Protein AF-A0A2V1NWM1-F1 (afdb_monomer_lite)

Structure (mmCIF, N/CA/C/O backbone):
data_AF-A0A2V1NWM1-F1
#
_entry.id   AF-A0A2V1NWM1-F1
#
loop_
_atom_site.group_PDB
_atom_site.id
_atom_site.type_symbol
_atom_site.label_atom_id
_atom_site.label_alt_id
_atom_site.label_comp_id
_atom_site.label_asym_id
_atom_site.label_entity_id
_atom_site.label_seq_id
_atom_site.pdbx_PDB_ins_code
_atom_site.Cartn_x
_atom_site.Cartn_y
_atom_site.Cartn_z
_atom_site.occupancy
_atom_site.B_iso_or_equiv
_atom_site.auth_seq_id
_atom_site.auth_comp_id
_atom_site.auth_asym_id
_atom_site.auth_atom_id
_atom_site.pdbx_PDB_model_num
ATOM 1 N N . MET A 1 1 ? -13.156 8.797 10.435 1.00 53.62 1 MET A N 1
ATOM 2 C CA . MET A 1 1 ? -11.889 9.312 11.018 1.00 53.62 1 MET A CA 1
ATOM 3 C C . MET A 1 1 ? -10.755 8.776 10.158 1.00 53.62 1 MET A C 1
ATOM 5 O O . MET A 1 1 ? -10.745 7.574 9.951 1.00 53.62 1 MET A O 1
ATOM 9 N N . HIS A 1 2 ? -9.862 9.617 9.622 1.00 74.44 2 HIS A N 1
ATOM 10 C CA . HIS A 1 2 ? -8.706 9.129 8.853 1.00 74.44 2 HIS A CA 1
ATOM 11 C C . HIS A 1 2 ? -7.560 8.819 9.813 1.00 74.44 2 HIS A C 1
ATOM 13 O O . HIS A 1 2 ? -6.984 9.727 10.407 1.00 74.44 2 HIS A O 1
ATOM 19 N N . LEU A 1 3 ? -7.308 7.530 10.018 1.00 88.00 3 LEU A N 1
ATOM 20 C CA . LEU A 1 3 ? -6.250 7.010 10.882 1.00 88.00 3 LEU A CA 1
ATOM 21 C C . LEU A 1 3 ? -4.930 6.867 10.124 1.00 88.00 3 LEU A C 1
ATOM 23 O O . LEU A 1 3 ? -3.872 7.047 10.716 1.00 88.00 3 LEU A O 1
ATOM 27 N N . PHE A 1 4 ? -5.010 6.580 8.827 1.00 96.44 4 PHE A N 1
ATOM 28 C CA . PHE A 1 4 ? -3.870 6.467 7.930 1.00 96.44 4 PHE A CA 1
ATOM 29 C C . PHE A 1 4 ? -3.817 7.676 7.002 1.00 96.44 4 PHE A C 1
ATOM 31 O O . PHE A 1 4 ? -4.855 8.105 6.484 1.00 96.44 4 PHE A O 1
ATOM 38 N N . THR A 1 5 ? -2.619 8.205 6.766 1.00 97.56 5 THR A N 1
ATOM 39 C CA . THR A 1 5 ? -2.387 9.295 5.812 1.00 97.56 5 THR A CA 1
ATOM 40 C C . THR A 1 5 ? -1.169 9.012 4.943 1.00 97.56 5 THR A C 1
ATOM 42 O O . THR A 1 5 ? -0.155 8.513 5.426 1.00 97.56 5 THR A O 1
ATOM 45 N N . LEU A 1 6 ? -1.268 9.355 3.658 1.00 98.19 6 LEU A N 1
ATOM 46 C CA . LEU A 1 6 ? -0.158 9.317 2.709 1.00 98.19 6 LEU A CA 1
ATOM 47 C C . LEU A 1 6 ? 0.432 10.722 2.571 1.00 98.19 6 LEU A C 1
ATOM 49 O O . LEU A 1 6 ? -0.292 11.676 2.284 1.00 98.19 6 LEU A O 1
ATOM 53 N N . ASN A 1 7 ? 1.742 10.866 2.765 1.00 97.88 7 ASN A N 1
ATOM 54 C CA . ASN A 1 7 ? 2.451 12.085 2.392 1.00 97.88 7 ASN A CA 1
ATOM 55 C C . ASN A 1 7 ? 2.856 11.989 0.917 1.00 97.88 7 ASN A C 1
ATOM 57 O O . ASN A 1 7 ? 3.947 11.518 0.616 1.00 97.88 7 ASN A O 1
ATOM 61 N N . GLU A 1 8 ? 1.967 12.400 0.010 1.00 97.69 8 GLU A N 1
ATOM 62 C CA . GLU A 1 8 ? 2.165 12.206 -1.435 1.00 97.69 8 GLU A CA 1
ATOM 63 C C . GLU A 1 8 ? 3.417 12.899 -1.984 1.00 97.69 8 GLU A C 1
ATOM 65 O O . GLU A 1 8 ? 4.103 12.323 -2.819 1.00 97.69 8 GLU A O 1
ATOM 70 N N . GLU A 1 9 ? 3.754 14.096 -1.495 1.00 97.00 9 GLU A N 1
ATOM 71 C CA . GLU A 1 9 ? 4.957 14.822 -1.927 1.00 97.00 9 GLU A CA 1
ATOM 72 C C . GLU A 1 9 ? 6.220 14.028 -1.579 1.00 97.00 9 GLU A C 1
ATOM 74 O O . GLU A 1 9 ? 7.002 13.677 -2.459 1.00 97.00 9 GLU A O 1
ATOM 79 N N . LYS A 1 10 ? 6.372 13.641 -0.305 1.00 97.69 10 LYS A N 1
ATOM 80 C CA . LYS A 1 10 ? 7.524 12.835 0.120 1.00 97.69 10 LYS A CA 1
ATOM 81 C C . LYS A 1 10 ? 7.536 11.455 -0.523 1.00 97.69 10 LYS A C 1
ATOM 83 O O . LYS A 1 10 ? 8.608 10.948 -0.828 1.00 97.69 10 LYS A O 1
ATOM 88 N N . ALA A 1 11 ? 6.364 10.846 -0.699 1.00 98.00 11 ALA A N 1
ATOM 89 C CA . ALA A 1 11 ? 6.243 9.543 -1.333 1.00 98.00 11 ALA A CA 1
ATOM 90 C C . ALA A 1 11 ? 6.667 9.608 -2.803 1.00 98.00 11 ALA A C 1
ATOM 92 O O . ALA A 1 11 ? 7.321 8.685 -3.267 1.00 98.00 11 ALA A O 1
ATOM 93 N N . SER A 1 12 ? 6.358 10.694 -3.515 1.00 97.62 12 SER A N 1
ATOM 94 C CA . SER A 1 12 ? 6.769 10.887 -4.908 1.00 97.62 12 SER A CA 1
ATOM 95 C C . SER A 1 12 ? 8.288 10.990 -5.038 1.00 97.62 12 SER A C 1
ATOM 97 O O . SER A 1 12 ? 8.877 10.313 -5.882 1.00 97.62 12 SER A O 1
ATOM 99 N N . ASP A 1 13 ? 8.924 11.800 -4.188 1.00 97.69 13 ASP A N 1
ATOM 100 C CA . ASP A 1 13 ? 10.386 11.926 -4.161 1.00 97.69 13 ASP A CA 1
ATOM 101 C C . ASP A 1 13 ? 11.036 10.579 -3.808 1.00 97.69 13 ASP A C 1
ATOM 103 O O . ASP A 1 13 ? 11.920 10.100 -4.514 1.00 97.69 13 ASP A O 1
ATOM 107 N N . TRP A 1 14 ?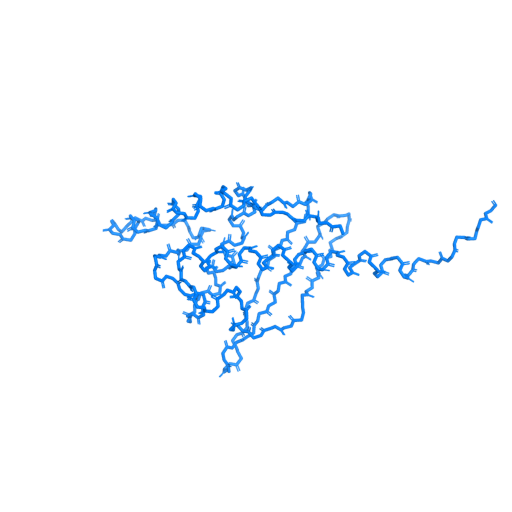 10.523 9.913 -2.769 1.00 98.00 14 TRP A N 1
ATOM 108 C CA . TRP A 1 14 ? 11.004 8.605 -2.325 1.00 98.00 14 TRP A CA 1
ATOM 109 C C . TRP A 1 14 ? 10.866 7.516 -3.399 1.00 98.00 14 TRP A C 1
ATOM 111 O O . TRP A 1 14 ? 11.794 6.735 -3.592 1.00 98.00 14 TRP A O 1
ATOM 121 N N . LEU A 1 15 ? 9.739 7.465 -4.114 1.00 98.12 15 LEU A N 1
ATOM 122 C CA . LEU A 1 15 ? 9.523 6.514 -5.207 1.00 98.12 15 LEU A CA 1
ATOM 123 C C . LEU A 1 15 ? 10.470 6.777 -6.378 1.00 98.12 15 LEU A C 1
ATOM 125 O O . LEU A 1 15 ? 10.990 5.831 -6.959 1.00 98.12 15 LEU A O 1
ATOM 129 N N . THR A 1 16 ? 10.722 8.046 -6.701 1.00 97.19 16 THR A N 1
ATOM 130 C CA . THR A 1 16 ? 11.673 8.415 -7.757 1.00 97.19 16 THR A CA 1
ATOM 131 C C . THR A 1 16 ? 13.084 7.952 -7.402 1.00 97.19 16 THR A C 1
ATOM 133 O O . THR A 1 16 ? 13.744 7.311 -8.218 1.00 97.19 16 THR A O 1
ATOM 136 N N . ASP A 1 17 ? 13.528 8.208 -6.169 1.00 96.44 17 ASP A N 1
ATOM 137 C CA . ASP A 1 17 ? 14.832 7.751 -5.679 1.00 96.44 17 ASP A CA 1
ATOM 138 C C . ASP A 1 17 ? 14.937 6.219 -5.675 1.00 96.44 17 ASP A C 1
ATOM 140 O O . ASP A 1 17 ? 15.991 5.659 -5.990 1.00 96.44 17 ASP A O 1
ATOM 144 N N . LEU A 1 18 ? 13.843 5.530 -5.342 1.00 96.00 18 LEU A N 1
ATOM 145 C CA . LEU A 1 18 ? 13.776 4.075 -5.325 1.00 96.00 18 LEU A CA 1
ATOM 146 C C . LEU A 1 18 ? 13.907 3.481 -6.732 1.00 96.00 18 LEU A C 1
ATOM 148 O O . LEU A 1 18 ? 14.702 2.562 -6.914 1.00 96.00 18 LEU A O 1
ATOM 152 N N . VAL A 1 19 ? 13.201 4.041 -7.720 1.00 96.06 19 VAL A N 1
ATOM 153 C CA . VAL A 1 19 ? 13.315 3.627 -9.129 1.00 96.06 19 VAL A CA 1
ATOM 154 C C . VAL A 1 19 ? 14.744 3.815 -9.632 1.00 96.06 19 VAL A C 1
ATOM 156 O O . VAL A 1 19 ? 15.337 2.883 -10.168 1.00 96.06 19 VAL A O 1
ATOM 159 N N . VAL A 1 20 ? 15.345 4.983 -9.381 1.00 95.50 20 VAL A N 1
ATOM 160 C CA . VAL A 1 20 ? 16.739 5.252 -9.771 1.00 95.50 20 VAL A CA 1
ATOM 161 C C . VAL A 1 20 ? 17.704 4.268 -9.103 1.00 95.50 20 VAL A C 1
ATOM 163 O O . VAL A 1 20 ? 18.632 3.774 -9.743 1.00 95.50 20 VAL A O 1
ATOM 166 N N . SER A 1 21 ? 17.499 3.964 -7.821 1.00 94.19 21 SER A N 1
ATOM 167 C CA . SER A 1 21 ? 18.351 3.025 -7.082 1.00 94.19 21 SER A CA 1
ATOM 168 C C . SER A 1 21 ? 18.241 1.601 -7.628 1.00 94.19 21 SER A C 1
ATOM 170 O O . SER A 1 21 ? 19.256 0.919 -7.759 1.00 94.19 21 SER A O 1
ATOM 172 N N . TRP A 1 22 ? 17.032 1.167 -7.988 1.00 94.25 22 TRP A N 1
ATOM 173 C CA . TRP A 1 22 ? 16.795 -0.134 -8.607 1.00 94.25 22 TRP A CA 1
ATOM 174 C C . TRP A 1 22 ? 17.446 -0.242 -9.991 1.00 94.25 22 TRP A C 1
ATOM 176 O O . TRP A 1 22 ? 18.141 -1.219 -10.269 1.00 94.25 22 TRP A O 1
ATOM 186 N N . GLU A 1 23 ? 17.308 0.781 -10.839 1.00 94.12 23 GLU A N 1
ATOM 187 C CA . GLU A 1 23 ? 17.953 0.808 -12.158 1.00 94.12 23 GLU A CA 1
ATOM 188 C C . GLU A 1 23 ? 19.483 0.731 -12.056 1.00 94.12 23 GLU A C 1
ATOM 190 O O . GLU A 1 23 ? 20.126 0.034 -12.845 1.00 94.12 23 GLU A O 1
ATOM 195 N N . ILE A 1 24 ? 20.077 1.417 -11.073 1.00 92.69 24 ILE A N 1
ATOM 196 C CA . ILE A 1 24 ? 21.516 1.334 -10.796 1.00 92.69 24 ILE A CA 1
ATOM 197 C C . ILE A 1 24 ? 21.887 -0.087 -10.365 1.00 92.69 24 ILE A C 1
ATOM 199 O O . ILE A 1 24 ? 22.816 -0.659 -10.937 1.00 92.69 24 ILE A O 1
ATOM 203 N N . ALA A 1 25 ? 21.154 -0.674 -9.417 1.00 92.94 25 ALA A N 1
ATOM 204 C CA . ALA A 1 25 ? 21.436 -2.026 -8.943 1.00 92.94 25 ALA A CA 1
ATOM 205 C C . ALA A 1 25 ? 21.389 -3.049 -10.090 1.00 92.94 25 ALA A C 1
ATOM 207 O O . ALA A 1 25 ? 22.319 -3.837 -10.255 1.00 92.94 25 ALA A O 1
ATOM 208 N N . LEU A 1 26 ? 20.376 -2.961 -10.957 1.00 91.50 26 LEU A N 1
ATOM 209 C CA . LEU A 1 26 ? 20.267 -3.793 -12.157 1.00 91.50 26 LEU A CA 1
ATOM 210 C C . LEU A 1 26 ? 21.413 -3.570 -13.151 1.00 91.50 26 LEU A C 1
ATOM 212 O O . LEU A 1 26 ? 21.955 -4.531 -13.697 1.00 91.50 26 LEU A O 1
ATOM 216 N N . ALA A 1 27 ? 21.783 -2.316 -13.420 1.00 93.12 27 ALA A N 1
ATOM 217 C CA . ALA A 1 27 ? 22.814 -1.989 -14.404 1.00 93.12 27 ALA A CA 1
ATOM 218 C C . ALA A 1 27 ? 24.214 -2.466 -13.986 1.00 93.12 27 ALA A C 1
ATOM 220 O O . ALA A 1 27 ? 25.055 -2.740 -14.850 1.00 93.12 27 ALA A O 1
ATOM 221 N N . PHE A 1 28 ? 24.465 -2.548 -12.679 1.00 94.25 28 PHE A N 1
ATOM 222 C CA . PHE A 1 28 ? 25.764 -2.900 -12.113 1.00 94.25 28 PHE A CA 1
ATOM 223 C C . PHE A 1 28 ? 25.803 -4.274 -11.426 1.00 94.25 28 PHE A C 1
ATOM 225 O O . PHE A 1 28 ? 26.862 -4.628 -10.909 1.00 94.25 28 PHE A O 1
ATOM 232 N N . ASP A 1 29 ? 24.718 -5.059 -11.490 1.00 90.88 29 ASP A N 1
ATOM 233 C CA . ASP A 1 29 ? 24.590 -6.371 -10.826 1.00 90.88 29 ASP A CA 1
ATOM 234 C C . ASP A 1 29 ? 24.890 -6.271 -9.316 1.00 90.88 29 ASP A C 1
ATOM 236 O O . ASP A 1 29 ? 25.628 -7.074 -8.744 1.00 90.88 29 ASP A O 1
ATOM 240 N N . GLU A 1 30 ? 24.385 -5.204 -8.684 1.00 91.06 30 GLU A N 1
ATOM 241 C CA . GLU A 1 30 ? 24.529 -4.982 -7.245 1.00 91.06 30 GLU A CA 1
ATOM 242 C C . GLU A 1 30 ? 23.436 -5.722 -6.466 1.00 91.06 30 GLU A C 1
ATOM 244 O O . GLU A 1 30 ? 22.295 -5.844 -6.916 1.00 91.06 30 GLU A O 1
ATOM 249 N N . ASP A 1 31 ? 23.783 -6.180 -5.260 1.00 91.00 31 ASP A N 1
ATOM 250 C CA . ASP A 1 31 ? 22.834 -6.824 -4.354 1.00 91.00 31 ASP A CA 1
ATOM 251 C C . ASP A 1 31 ? 21.700 -5.849 -3.991 1.00 91.00 31 ASP A C 1
ATOM 253 O O . ASP A 1 31 ? 21.930 -4.801 -3.378 1.00 91.00 31 ASP A O 1
ATOM 257 N N . TRP A 1 32 ? 20.464 -6.213 -4.335 1.00 91.88 32 TRP A N 1
ATOM 258 C CA . TRP A 1 32 ? 19.270 -5.462 -3.954 1.00 91.88 32 TRP A CA 1
ATOM 259 C C . TRP A 1 32 ? 18.738 -5.920 -2.596 1.00 91.88 32 TRP A C 1
ATOM 261 O O . TRP A 1 32 ? 18.704 -7.113 -2.289 1.00 91.88 32 TRP A O 1
ATOM 271 N N . ASP A 1 33 ? 18.284 -4.970 -1.780 1.00 91.25 33 ASP A N 1
ATOM 272 C CA . ASP A 1 33 ? 17.574 -5.291 -0.545 1.00 91.25 33 ASP A CA 1
ATOM 273 C C . ASP A 1 33 ? 16.194 -5.865 -0.892 1.00 91.25 33 ASP A C 1
ATOM 275 O O . ASP A 1 33 ? 15.279 -5.125 -1.246 1.00 91.25 33 ASP A O 1
ATOM 279 N N . GLU A 1 34 ? 16.031 -7.183 -0.747 1.00 87.44 34 GLU A N 1
ATOM 280 C CA . GLU A 1 34 ? 14.773 -7.904 -1.002 1.00 87.44 34 GLU A CA 1
ATOM 281 C C . GLU A 1 34 ? 13.587 -7.390 -0.164 1.00 87.44 34 GLU A C 1
ATOM 283 O O . GLU A 1 34 ? 12.444 -7.764 -0.407 1.00 87.44 34 GLU A O 1
ATOM 288 N N . THR A 1 35 ? 13.817 -6.545 0.848 1.00 89.44 35 THR A N 1
ATOM 289 C CA . THR A 1 35 ? 12.732 -5.906 1.599 1.00 89.44 35 THR A CA 1
ATOM 290 C C . THR A 1 35 ? 12.158 -4.668 0.911 1.00 89.44 35 THR A C 1
ATOM 292 O O . THR A 1 35 ? 11.033 -4.277 1.248 1.00 89.44 35 THR A O 1
ATOM 295 N N . LEU A 1 36 ? 12.882 -4.086 -0.050 1.00 94.12 36 LEU A N 1
ATOM 296 C CA . LEU A 1 36 ? 12.458 -2.954 -0.867 1.00 94.12 36 LEU A CA 1
ATOM 297 C C . LEU A 1 36 ? 11.790 -3.434 -2.164 1.00 94.12 36 LEU A C 1
ATOM 299 O O . LEU A 1 36 ? 12.227 -4.420 -2.758 1.00 94.12 36 LEU A O 1
ATOM 303 N N . PRO A 1 37 ? 10.748 -2.734 -2.641 1.00 95.69 37 PRO A N 1
ATOM 304 C CA . PRO A 1 37 ? 10.102 -3.095 -3.896 1.00 95.69 37 PRO A CA 1
ATOM 305 C C . PRO A 1 37 ? 11.060 -2.903 -5.082 1.00 95.69 37 PRO A C 1
ATOM 307 O O . PRO A 1 37 ? 11.769 -1.906 -5.149 1.00 95.69 37 PRO A O 1
ATOM 310 N N . ALA A 1 38 ? 11.063 -3.838 -6.027 1.00 94.38 38 ALA A N 1
ATOM 311 C CA . ALA A 1 38 ? 11.801 -3.721 -7.282 1.00 94.38 38 ALA A CA 1
ATOM 312 C C . ALA A 1 38 ? 10.921 -3.011 -8.324 1.00 94.38 38 ALA A C 1
ATOM 314 O O . ALA A 1 38 ? 10.141 -3.653 -9.020 1.00 94.38 38 ALA A O 1
ATOM 315 N N . ILE A 1 39 ? 10.984 -1.677 -8.376 1.00 94.56 39 ILE A N 1
ATOM 316 C CA . ILE A 1 39 ? 10.157 -0.855 -9.277 1.00 94.56 39 ILE A CA 1
ATOM 317 C C . ILE A 1 39 ? 11.070 -0.197 -10.303 1.00 94.56 39 ILE A C 1
ATOM 319 O O . ILE A 1 39 ? 11.953 0.576 -9.940 1.00 94.56 39 ILE A O 1
ATOM 323 N N . ASP A 1 40 ? 10.832 -0.470 -11.580 1.00 94.00 40 ASP A N 1
ATOM 324 C CA . ASP A 1 40 ? 11.433 0.238 -12.711 1.00 94.00 40 ASP A CA 1
ATOM 325 C C . ASP A 1 40 ? 10.424 1.226 -13.354 1.00 94.00 40 ASP A C 1
ATOM 327 O O . ASP A 1 40 ? 9.256 1.268 -12.948 1.00 94.00 40 ASP A O 1
ATOM 331 N N . PRO A 1 41 ? 10.836 2.070 -14.322 1.00 93.81 41 PRO A N 1
ATOM 332 C CA . PRO A 1 41 ? 9.938 3.044 -14.950 1.00 93.81 41 PRO A CA 1
ATOM 333 C C . PRO A 1 41 ? 8.736 2.442 -15.693 1.00 93.81 41 PRO A C 1
ATOM 335 O O . PRO A 1 41 ? 7.705 3.108 -15.803 1.00 93.81 41 PRO A O 1
ATOM 338 N N . ASP A 1 42 ? 8.859 1.208 -16.184 1.00 95.12 42 ASP A N 1
ATOM 339 C CA . ASP A 1 42 ? 7.822 0.493 -16.932 1.00 95.12 42 ASP A CA 1
ATOM 340 C C . ASP A 1 42 ? 7.034 -0.479 -16.034 1.00 95.12 42 ASP A C 1
ATOM 342 O O . ASP A 1 42 ? 6.142 -1.184 -16.512 1.00 95.12 42 ASP A O 1
ATOM 346 N N . TRP A 1 43 ? 7.323 -0.495 -14.727 1.00 96.19 43 TRP A N 1
ATOM 347 C CA . TRP A 1 43 ? 6.727 -1.419 -13.774 1.00 96.19 43 TRP A CA 1
ATOM 348 C C . TRP A 1 43 ? 5.201 -1.381 -13.826 1.00 96.19 43 TRP A C 1
ATOM 350 O O . TRP A 1 43 ? 4.570 -0.326 -13.691 1.00 96.19 43 TRP A O 1
ATOM 360 N N . ASN A 1 44 ? 4.603 -2.560 -13.970 1.00 93.62 44 ASN A N 1
ATOM 361 C CA . ASN A 1 44 ? 3.165 -2.742 -14.044 1.00 93.62 44 ASN A CA 1
ATOM 362 C C . ASN A 1 44 ? 2.711 -3.766 -13.004 1.00 93.62 44 ASN A C 1
ATOM 364 O O . ASN A 1 44 ? 2.877 -4.967 -13.190 1.00 93.62 44 ASN A O 1
ATOM 368 N N . ARG A 1 45 ? 2.030 -3.301 -11.951 1.00 92.44 45 ARG A N 1
ATOM 369 C CA . ARG A 1 45 ? 1.547 -4.150 -10.845 1.00 92.44 45 ARG A CA 1
ATOM 370 C C . ARG A 1 45 ? 0.616 -5.311 -11.231 1.00 92.44 45 ARG A C 1
ATOM 372 O O . ARG A 1 45 ? 0.303 -6.140 -10.381 1.00 92.44 45 ARG A O 1
ATOM 379 N N . LEU A 1 46 ? 0.111 -5.340 -12.466 1.00 90.19 46 LEU A N 1
ATOM 380 C CA . LEU A 1 46 ? -0.744 -6.416 -12.977 1.00 90.19 46 LEU A CA 1
ATOM 381 C C . LEU A 1 46 ? 0.052 -7.557 -13.622 1.00 90.19 46 LEU A C 1
ATOM 383 O O . LEU A 1 46 ? -0.541 -8.575 -13.988 1.00 90.19 46 LEU A O 1
ATOM 387 N N . GLU A 1 47 ? 1.364 -7.399 -13.799 1.00 89.00 47 GLU A N 1
ATOM 388 C CA . GLU A 1 47 ? 2.192 -8.443 -14.388 1.00 89.00 47 GLU A CA 1
ATOM 389 C C . GLU A 1 47 ? 2.370 -9.647 -13.448 1.00 89.00 47 GLU A C 1
ATOM 391 O O . GLU A 1 47 ? 2.330 -9.522 -12.217 1.00 89.00 47 GLU A O 1
ATOM 396 N N . PRO A 1 48 ? 2.531 -10.862 -14.006 1.00 84.12 48 PRO A N 1
ATOM 397 C CA . PRO A 1 48 ? 2.747 -12.052 -13.197 1.00 84.12 48 PRO A CA 1
ATOM 398 C C . PRO A 1 48 ? 4.001 -11.923 -12.324 1.00 84.12 48 PRO A C 1
ATOM 400 O O . PRO A 1 48 ? 5.100 -11.778 -12.843 1.00 84.12 48 PRO A O 1
ATOM 403 N N . GLY A 1 49 ? 3.837 -12.073 -11.009 1.00 84.69 49 GLY A N 1
ATOM 404 C CA . GLY A 1 49 ? 4.936 -11.988 -10.038 1.00 84.69 49 GLY A CA 1
ATOM 405 C C . GLY A 1 49 ? 4.972 -10.682 -9.243 1.00 84.69 49 GLY A C 1
ATOM 406 O O . GLY A 1 49 ? 5.594 -10.648 -8.188 1.00 84.69 49 GLY A O 1
ATOM 407 N N . GLU A 1 50 ? 4.214 -9.659 -9.646 1.00 91.94 50 GLU A N 1
ATOM 408 C CA . GLU A 1 50 ? 4.289 -8.328 -9.019 1.00 91.94 50 GLU A CA 1
ATOM 409 C C . GLU A 1 50 ? 3.544 -8.189 -7.687 1.00 91.94 50 GLU A C 1
ATOM 411 O O . GLU A 1 50 ? 3.607 -7.151 -7.027 1.00 91.94 50 GLU A O 1
ATOM 416 N N . ALA A 1 51 ? 2.865 -9.247 -7.238 1.00 91.44 51 ALA A N 1
ATOM 417 C CA . ALA A 1 51 ? 2.204 -9.265 -5.936 1.00 91.44 51 ALA A CA 1
ATOM 418 C C . ALA A 1 51 ? 3.190 -9.037 -4.777 1.00 91.44 51 ALA A C 1
ATOM 420 O O . ALA A 1 51 ? 2.865 -8.323 -3.824 1.00 91.44 51 ALA A O 1
ATOM 421 N N . ASP A 1 52 ? 4.397 -9.601 -4.879 1.00 92.62 52 ASP A N 1
ATOM 422 C CA . ASP A 1 52 ? 5.445 -9.415 -3.877 1.00 92.62 52 ASP A CA 1
ATOM 423 C C . ASP A 1 52 ? 5.965 -7.971 -3.914 1.00 92.62 52 ASP A C 1
ATOM 425 O O . ASP A 1 52 ? 6.080 -7.331 -2.868 1.00 92.62 52 ASP A O 1
ATOM 429 N N . THR A 1 53 ? 6.164 -7.395 -5.104 1.00 95.81 53 THR A N 1
ATOM 430 C CA . THR A 1 53 ? 6.546 -5.983 -5.266 1.00 95.81 53 THR A CA 1
ATOM 431 C C . THR A 1 53 ? 5.524 -5.045 -4.621 1.00 95.81 53 THR A C 1
ATOM 433 O O . THR A 1 53 ? 5.903 -4.134 -3.884 1.00 95.81 53 THR A O 1
ATOM 436 N N . VAL A 1 54 ? 4.222 -5.295 -4.808 1.00 97.12 54 VAL A N 1
ATOM 437 C CA . VAL A 1 54 ? 3.144 -4.529 -4.155 1.00 97.12 54 VAL A CA 1
ATOM 438 C C . VAL A 1 54 ? 3.210 -4.660 -2.631 1.00 97.12 54 VAL A C 1
ATOM 440 O O . VAL A 1 54 ? 3.113 -3.659 -1.912 1.00 97.12 54 VAL A O 1
ATOM 443 N N . TYR A 1 55 ? 3.405 -5.879 -2.120 1.00 96.44 55 TYR A N 1
ATOM 444 C CA . TYR A 1 55 ? 3.569 -6.119 -0.688 1.00 96.44 55 TYR A CA 1
ATOM 445 C C . TYR A 1 55 ? 4.758 -5.329 -0.112 1.00 96.44 55 TYR A C 1
ATOM 447 O O . TYR A 1 55 ? 4.615 -4.632 0.902 1.00 96.44 55 TYR A O 1
ATOM 455 N N . HIS A 1 56 ? 5.916 -5.397 -0.772 1.00 97.50 56 HIS A N 1
ATOM 456 C CA . HIS A 1 56 ? 7.131 -4.697 -0.363 1.00 97.50 56 HIS A CA 1
ATOM 457 C C . HIS A 1 56 ? 6.984 -3.180 -0.452 1.00 97.50 56 HIS A C 1
ATOM 459 O O . HIS A 1 56 ? 7.402 -2.478 0.468 1.00 97.50 56 HIS A O 1
ATOM 465 N N . LEU A 1 57 ? 6.307 -2.668 -1.480 1.00 98.19 57 LEU A N 1
ATOM 466 C CA . LEU A 1 57 ? 6.032 -1.245 -1.657 1.00 98.19 57 LEU A CA 1
ATOM 467 C C . LEU A 1 57 ? 5.268 -0.670 -0.465 1.00 98.19 57 LEU A C 1
ATOM 469 O O . LEU A 1 57 ? 5.704 0.301 0.157 1.00 98.19 57 LEU A O 1
ATOM 473 N N . VAL A 1 58 ? 4.155 -1.298 -0.098 1.00 98.06 58 VAL A N 1
ATOM 474 C CA . VAL A 1 58 ? 3.295 -0.821 0.994 1.00 98.06 58 VAL A CA 1
ATOM 475 C C . VAL A 1 58 ? 3.998 -0.952 2.347 1.00 98.06 58 VAL A C 1
ATOM 477 O O . VAL A 1 58 ? 3.854 -0.095 3.227 1.00 98.06 58 VAL A O 1
ATOM 480 N N . ARG A 1 59 ? 4.800 -2.004 2.531 1.00 96.62 59 ARG A N 1
ATOM 481 C CA . ARG A 1 59 ? 5.594 -2.202 3.747 1.00 96.62 59 ARG A CA 1
ATOM 482 C C . ARG A 1 59 ? 6.711 -1.166 3.879 1.00 96.62 59 ARG A C 1
ATOM 484 O O . ARG A 1 59 ? 6.825 -0.539 4.935 1.00 96.62 59 ARG A O 1
ATOM 491 N N . ALA A 1 60 ? 7.492 -0.956 2.823 1.00 97.25 60 ALA A N 1
ATOM 492 C CA . ALA A 1 60 ? 8.581 0.012 2.795 1.00 97.25 60 ALA A CA 1
ATOM 493 C C . ALA A 1 60 ? 8.056 1.447 2.961 1.00 97.25 60 ALA A C 1
ATOM 495 O O . ALA A 1 60 ? 8.633 2.227 3.716 1.00 97.25 60 ALA A O 1
ATOM 496 N N . ALA A 1 61 ? 6.908 1.783 2.362 1.00 98.00 61 ALA A N 1
ATOM 497 C CA . ALA A 1 61 ? 6.274 3.091 2.526 1.00 98.00 61 ALA A CA 1
ATOM 498 C C . ALA A 1 61 ? 5.877 3.381 3.987 1.00 98.00 61 ALA A C 1
ATOM 500 O O . ALA A 1 61 ? 6.063 4.501 4.467 1.00 98.00 61 ALA A O 1
ATOM 501 N N . GLN A 1 62 ? 5.373 2.386 4.725 1.00 97.06 62 GLN A N 1
ATOM 502 C CA . GLN A 1 62 ? 5.083 2.532 6.159 1.00 97.06 62 GLN A CA 1
ATOM 503 C C . GLN A 1 62 ? 6.365 2.687 6.989 1.00 97.06 62 GLN A C 1
ATOM 505 O O . GLN A 1 62 ? 6.438 3.549 7.862 1.00 97.06 62 GLN A O 1
ATOM 510 N N . GLN A 1 63 ? 7.398 1.886 6.706 1.00 95.44 63 GLN A N 1
ATOM 511 C CA . GLN A 1 63 ? 8.674 1.932 7.433 1.00 95.44 63 GLN A CA 1
ATOM 512 C C . GLN A 1 63 ? 9.437 3.243 7.209 1.00 95.44 63 GLN A C 1
ATOM 514 O O . GLN A 1 63 ? 10.039 3.774 8.141 1.00 95.44 63 GLN A O 1
ATOM 519 N N . SER A 1 64 ? 9.364 3.784 5.995 1.00 95.75 64 SER A N 1
ATOM 520 C CA . SER A 1 64 ? 9.975 5.058 5.610 1.00 95.75 64 SER A CA 1
ATOM 521 C C . SER A 1 64 ? 9.164 6.278 6.067 1.00 95.75 64 SER A C 1
ATOM 523 O O . SER A 1 64 ? 9.613 7.411 5.907 1.00 95.75 64 SER A O 1
ATOM 525 N N . GLY A 1 65 ? 7.970 6.077 6.639 1.00 96.06 65 GLY A N 1
ATOM 526 C CA . GLY A 1 65 ? 7.090 7.156 7.101 1.00 96.06 65 GLY A CA 1
ATOM 527 C C . GLY A 1 65 ? 6.363 7.905 5.980 1.00 96.06 65 GLY A C 1
ATOM 528 O O . GLY A 1 65 ? 5.874 9.013 6.206 1.00 96.06 65 GLY A O 1
ATOM 529 N N . MET A 1 66 ? 6.283 7.318 4.782 1.00 98.00 66 MET A N 1
ATOM 530 C CA . MET A 1 66 ? 5.469 7.833 3.674 1.00 98.00 66 MET A CA 1
ATOM 531 C C . MET A 1 66 ? 3.984 7.642 3.969 1.00 98.00 66 MET A C 1
ATOM 533 O O . MET A 1 66 ? 3.181 8.549 3.750 1.00 98.00 66 MET A O 1
ATOM 537 N N . ILE A 1 67 ? 3.639 6.488 4.542 1.00 98.00 67 ILE A N 1
ATOM 538 C CA . ILE A 1 67 ? 2.338 6.243 5.157 1.00 98.00 67 ILE A CA 1
ATOM 539 C C . ILE A 1 67 ? 2.487 6.444 6.663 1.00 98.00 67 ILE A C 1
ATOM 541 O O . ILE A 1 67 ? 3.230 5.725 7.328 1.00 98.00 67 ILE A O 1
ATOM 545 N N . THR A 1 68 ? 1.763 7.416 7.209 1.00 96.38 68 THR A N 1
ATOM 546 C CA . THR A 1 68 ? 1.605 7.560 8.658 1.00 96.38 68 THR A CA 1
ATOM 547 C C . THR A 1 68 ? 0.432 6.699 9.107 1.00 96.38 68 THR A C 1
ATOM 549 O O . THR A 1 68 ? -0.651 6.782 8.527 1.00 96.38 68 THR A O 1
ATOM 552 N N . SER A 1 69 ? 0.636 5.898 10.148 1.00 93.81 69 SER A N 1
ATOM 553 C CA . SER A 1 69 ? -0.383 5.039 10.750 1.00 93.81 69 SER A CA 1
ATOM 554 C C . SER A 1 69 ? -0.435 5.223 12.271 1.00 93.81 69 SER A C 1
ATOM 556 O O . SER A 1 69 ? 0.508 5.752 12.872 1.00 93.81 69 SER A O 1
ATOM 558 N N . PRO A 1 70 ? -1.529 4.801 12.931 1.00 90.94 70 PRO A N 1
ATOM 559 C CA . PRO A 1 70 ? -1.554 4.683 14.380 1.00 90.94 70 PRO A CA 1
ATOM 560 C C . PRO A 1 70 ? -0.476 3.712 14.862 1.00 90.94 70 PRO A C 1
ATOM 562 O O . PRO A 1 70 ? -0.123 2.754 14.171 1.00 90.94 70 PRO A O 1
ATOM 565 N N . GLN A 1 71 ? 0.001 3.933 16.087 1.00 85.31 71 GLN A N 1
ATOM 566 C CA . GLN A 1 71 ? 0.906 2.993 16.734 1.00 85.31 71 GLN A CA 1
ATOM 567 C C . GLN A 1 71 ? 0.269 1.592 16.751 1.00 85.31 71 GLN A C 1
ATOM 569 O O . GLN A 1 71 ? -0.920 1.458 17.038 1.00 85.31 71 GLN A O 1
ATOM 574 N N . ASP A 1 72 ? 1.060 0.573 16.411 1.00 89.56 72 ASP A N 1
ATOM 575 C CA . ASP A 1 72 ? 0.655 -0.839 16.386 1.00 89.56 72 ASP A CA 1
ATOM 576 C C . ASP A 1 72 ? -0.386 -1.225 15.317 1.00 89.56 72 ASP A C 1
ATOM 578 O O . ASP A 1 72 ? -0.924 -2.334 15.360 1.00 89.56 72 ASP A O 1
ATOM 582 N N . ALA A 1 73 ? -0.619 -0.357 14.326 1.00 94.56 73 ALA A N 1
ATOM 583 C CA . ALA A 1 73 ? -1.467 -0.631 13.170 1.00 94.56 73 ALA A CA 1
ATOM 584 C C . ALA A 1 73 ? -0.652 -0.710 11.868 1.00 94.56 73 ALA A C 1
ATOM 586 O O . ALA A 1 73 ? 0.181 0.159 11.591 1.00 94.56 73 ALA A O 1
ATOM 587 N N . LEU A 1 74 ? -0.918 -1.735 11.056 1.00 96.12 74 LEU A N 1
ATOM 588 C CA . LEU A 1 74 ? -0.279 -1.945 9.756 1.00 96.12 74 LEU A CA 1
ATOM 589 C C . LEU A 1 74 ? -1.300 -2.263 8.673 1.00 96.12 74 LEU A C 1
ATOM 591 O O . LEU A 1 74 ? -2.249 -3.006 8.914 1.00 96.12 74 LEU A O 1
ATOM 595 N N . ILE A 1 75 ? -1.053 -1.752 7.472 1.00 97.62 75 ILE A N 1
ATOM 596 C CA . ILE A 1 75 ? -1.734 -2.189 6.255 1.00 97.62 75 ILE A CA 1
ATOM 597 C C . ILE A 1 75 ? -0.842 -3.184 5.502 1.00 97.62 75 ILE A C 1
ATOM 599 O O . ILE A 1 75 ? 0.356 -2.947 5.324 1.00 97.62 75 ILE A O 1
ATOM 603 N N . THR A 1 76 ? -1.407 -4.322 5.103 1.00 96.62 76 THR A N 1
ATOM 604 C CA . THR A 1 76 ? -0.723 -5.366 4.326 1.00 96.62 76 THR A CA 1
ATOM 605 C C . THR A 1 76 ? -1.554 -5.791 3.117 1.00 96.62 76 THR A C 1
ATOM 607 O O . THR A 1 76 ? -2.747 -5.499 3.037 1.00 96.62 76 THR A O 1
ATOM 610 N N . PHE A 1 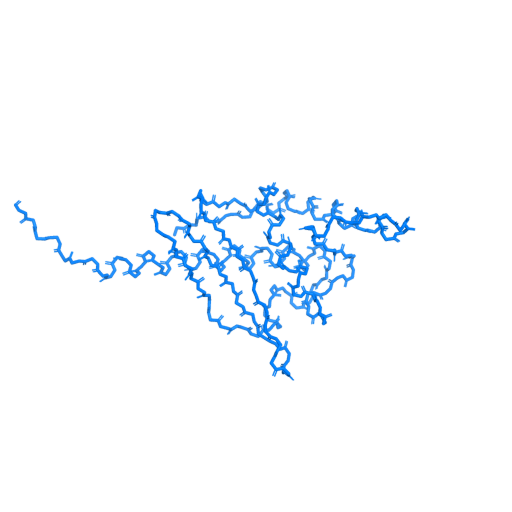77 ? -0.905 -6.450 2.160 1.00 97.00 77 PHE A N 1
ATOM 611 C CA . PHE A 1 77 ? -1.469 -6.861 0.875 1.00 97.00 77 PHE A CA 1
ATOM 612 C C . PHE A 1 77 ? -1.290 -8.368 0.677 1.00 97.00 77 PHE A C 1
ATOM 614 O O . PHE A 1 77 ? -0.263 -8.919 1.076 1.00 97.00 77 PHE A O 1
ATOM 621 N N . GLU A 1 78 ? -2.262 -9.022 0.050 1.00 95.19 78 GLU A N 1
ATOM 622 C CA . GLU A 1 78 ? -2.131 -10.396 -0.443 1.00 95.19 78 GLU A CA 1
ATOM 623 C C . GLU A 1 78 ? -2.879 -10.530 -1.765 1.00 95.19 78 GLU A C 1
ATOM 625 O O . GLU A 1 78 ? -4.040 -10.127 -1.857 1.00 95.19 78 GLU A O 1
ATOM 630 N N . ALA A 1 79 ? -2.240 -11.144 -2.760 1.00 93.06 79 ALA A N 1
ATOM 631 C CA . ALA A 1 79 ? -2.880 -11.531 -4.009 1.00 93.06 79 ALA A CA 1
ATOM 632 C C . ALA A 1 79 ? -2.981 -13.054 -4.114 1.00 93.06 79 ALA A C 1
ATOM 634 O O . ALA A 1 79 ? -2.089 -13.795 -3.701 1.00 93.06 79 ALA A O 1
ATOM 635 N N . ILE A 1 80 ? -4.072 -13.521 -4.709 1.00 89.25 80 ILE A N 1
ATOM 636 C CA . ILE A 1 80 ? -4.368 -14.928 -4.944 1.00 89.25 80 ILE A CA 1
ATOM 637 C C . ILE A 1 80 ? -4.569 -15.110 -6.445 1.00 89.25 80 ILE A C 1
ATOM 639 O O . ILE A 1 80 ? -5.498 -14.556 -7.034 1.00 89.25 80 ILE A O 1
ATOM 643 N N . GLY A 1 81 ? -3.715 -15.924 -7.064 1.00 83.19 81 GLY A N 1
ATOM 644 C CA . GLY A 1 81 ? -3.914 -16.361 -8.441 1.00 83.19 81 GLY A CA 1
ATOM 645 C C . GLY A 1 81 ? -5.077 -17.349 -8.528 1.00 83.19 81 GLY A C 1
ATOM 646 O O . GLY A 1 81 ? -4.994 -18.452 -7.992 1.00 83.19 81 GLY A O 1
ATOM 647 N N . ASP A 1 82 ? -6.149 -16.976 -9.223 1.00 75.94 82 ASP A N 1
ATOM 648 C CA . ASP A 1 82 ? -7.354 -17.800 -9.405 1.00 75.94 82 ASP A CA 1
ATOM 649 C C . ASP A 1 82 ? -7.476 -18.400 -10.823 1.00 75.94 82 ASP A C 1
ATOM 651 O O . ASP A 1 82 ? -8.458 -19.067 -11.143 1.00 75.94 82 ASP A O 1
ATOM 655 N N . GLY A 1 83 ? -6.474 -18.171 -11.682 1.00 72.25 83 GLY A N 1
ATOM 656 C CA . GLY A 1 83 ? -6.485 -18.570 -13.095 1.00 72.25 83 GLY A CA 1
ATOM 657 C C . GLY A 1 83 ? -7.317 -17.658 -14.011 1.00 72.25 83 GLY A C 1
ATOM 658 O O . GLY A 1 83 ? -7.385 -17.914 -15.213 1.00 72.25 83 GLY A O 1
ATOM 659 N N . HIS A 1 84 ? -7.911 -16.591 -13.471 1.00 74.69 84 HIS A N 1
ATOM 660 C CA . HIS A 1 84 ? -8.797 -15.648 -14.160 1.00 74.69 84 HIS A CA 1
ATOM 661 C C . HIS A 1 84 ? -8.365 -14.180 -13.996 1.00 74.69 84 HIS A C 1
ATOM 663 O O . HIS A 1 84 ? -9.186 -13.276 -14.117 1.00 74.69 84 HIS A O 1
ATOM 669 N N . GLY A 1 85 ? -7.069 -13.942 -13.779 1.00 79.06 85 GLY A N 1
ATOM 670 C CA . GLY A 1 85 ? -6.502 -12.605 -13.560 1.00 79.06 85 GLY A CA 1
ATOM 671 C C . GLY A 1 85 ? -6.161 -12.316 -12.098 1.00 79.06 85 GLY A C 1
ATOM 672 O O . GLY A 1 85 ? -5.418 -11.380 -11.833 1.00 79.06 85 GLY A O 1
ATOM 673 N N . GLY A 1 86 ? -6.600 -13.166 -11.169 1.00 89.44 86 GLY A N 1
ATOM 674 C CA . GLY A 1 86 ? -6.291 -13.057 -9.752 1.00 89.44 86 GLY A CA 1
ATOM 675 C C . GLY A 1 86 ? -7.176 -12.060 -9.011 1.00 89.44 86 GLY A C 1
ATOM 676 O O . GLY A 1 86 ? -7.797 -11.163 -9.586 1.00 89.44 86 GLY A O 1
ATOM 677 N N . VAL A 1 87 ? -7.201 -12.221 -7.694 1.00 93.81 87 VAL A N 1
ATOM 678 C CA . VAL A 1 87 ? -7.867 -11.308 -6.764 1.00 93.81 87 VAL A CA 1
ATOM 679 C C . VAL A 1 87 ? -6.909 -10.889 -5.661 1.00 93.81 87 VAL A C 1
ATOM 681 O O . VAL A 1 87 ? -5.960 -11.615 -5.373 1.00 93.81 87 VAL A O 1
ATOM 684 N N . PHE A 1 88 ? -7.169 -9.768 -5.001 1.00 95.50 88 PHE A N 1
ATOM 685 C CA . PHE A 1 88 ? -6.392 -9.322 -3.851 1.00 95.50 88 PHE A CA 1
ATOM 686 C C . PHE A 1 88 ? -7.258 -8.944 -2.654 1.00 95.50 88 PHE A C 1
ATOM 688 O O . PHE A 1 88 ? -8.463 -8.711 -2.770 1.00 95.50 88 PHE A O 1
ATOM 695 N N . HIS A 1 89 ? -6.599 -8.877 -1.500 1.00 97.44 89 HIS A N 1
ATOM 696 C CA . HIS A 1 89 ? -7.129 -8.326 -0.264 1.00 97.44 89 HIS A CA 1
ATOM 697 C C . HIS A 1 89 ? -6.154 -7.307 0.317 1.00 97.44 89 HIS A C 1
ATOM 699 O O . HIS A 1 89 ? -4.943 -7.541 0.381 1.00 97.44 89 HIS A O 1
ATOM 705 N N . TRP A 1 90 ? -6.712 -6.219 0.835 1.00 98.25 90 TRP A N 1
ATOM 706 C CA . TRP A 1 90 ? -6.032 -5.377 1.804 1.00 98.25 90 TRP A CA 1
ATOM 707 C C . TRP A 1 90 ? -6.352 -5.872 3.209 1.00 98.25 90 TRP A C 1
ATOM 709 O O . TRP A 1 90 ? -7.505 -6.188 3.517 1.00 98.25 90 TRP A O 1
ATOM 719 N N . PHE A 1 91 ? -5.348 -5.894 4.081 1.00 98.19 91 PHE A N 1
ATOM 720 C CA . PHE A 1 91 ? -5.516 -6.263 5.479 1.00 98.19 91 PHE A CA 1
ATOM 721 C C . PHE A 1 91 ? -5.078 -5.151 6.416 1.00 98.19 91 PHE A C 1
ATOM 723 O O . PHE A 1 91 ? -3.959 -4.656 6.318 1.00 98.19 91 PHE A O 1
ATOM 730 N N . LEU A 1 92 ? -5.930 -4.824 7.383 1.00 97.69 92 LEU A N 1
ATOM 731 C CA . LEU A 1 92 ? -5.570 -3.988 8.521 1.00 97.69 92 LEU A CA 1
ATOM 732 C C . LEU A 1 92 ? -5.246 -4.887 9.717 1.00 97.69 92 LEU A C 1
ATOM 734 O O . LEU A 1 92 ? -6.136 -5.534 10.273 1.00 97.69 92 LEU A O 1
ATOM 738 N N . ASP A 1 93 ? -3.979 -4.892 10.117 1.00 96.88 93 ASP A N 1
ATOM 739 C CA . ASP A 1 93 ? -3.469 -5.594 11.289 1.00 96.88 93 ASP A CA 1
ATOM 740 C C . ASP A 1 93 ? -3.350 -4.616 12.465 1.00 96.88 93 ASP A C 1
ATOM 742 O O . ASP A 1 93 ? -2.528 -3.701 12.443 1.00 96.88 93 ASP A O 1
ATOM 746 N N . LEU A 1 94 ? -4.149 -4.820 13.512 1.00 94.38 94 LEU A N 1
ATOM 747 C CA . LEU A 1 94 ? -4.050 -4.122 14.796 1.00 94.38 94 LEU A CA 1
ATOM 748 C C . LEU A 1 94 ? -3.385 -5.065 15.796 1.00 94.38 94 LEU A C 1
ATOM 750 O O . LEU A 1 94 ? -3.900 -6.155 16.034 1.00 94.38 94 LEU A O 1
ATOM 754 N N . ARG A 1 95 ? -2.238 -4.692 16.368 1.00 90.81 95 ARG A N 1
ATOM 755 C CA . ARG A 1 95 ? -1.449 -5.600 17.225 1.00 90.81 95 ARG A CA 1
ATOM 756 C C . ARG A 1 95 ? -1.783 -5.485 18.709 1.00 90.81 95 ARG A C 1
ATOM 758 O O . ARG A 1 95 ? -1.709 -6.481 19.420 1.00 90.81 95 ARG A O 1
ATOM 765 N N . GLU A 1 96 ? -2.186 -4.303 19.156 1.00 86.88 96 GLU A N 1
ATOM 766 C CA . GLU A 1 96 ? -2.482 -3.987 20.555 1.00 86.88 96 GLU A CA 1
ATOM 767 C C . GLU A 1 96 ? -3.842 -3.274 20.669 1.00 86.88 96 GLU A C 1
ATOM 769 O O . GLU A 1 96 ? -4.266 -2.604 19.724 1.00 86.88 96 GLU A O 1
ATOM 774 N N . PRO A 1 97 ? -4.559 -3.386 21.807 1.00 84.25 97 PRO A N 1
ATOM 775 C CA . PRO A 1 97 ? -4.276 -4.225 22.982 1.00 84.25 97 PRO A CA 1
ATOM 776 C C . PRO A 1 97 ? -4.648 -5.709 22.792 1.00 84.25 97 PRO A C 1
ATOM 778 O O . PRO A 1 97 ? -4.464 -6.537 23.681 1.00 84.25 97 PRO A O 1
ATOM 781 N N . THR A 1 98 ? -5.272 -6.066 21.670 1.00 87.56 98 THR A N 1
ATOM 782 C CA . THR A 1 98 ? -5.573 -7.455 21.313 1.00 87.56 98 THR A CA 1
ATOM 783 C C . THR A 1 98 ? -5.400 -7.602 19.809 1.00 87.56 98 THR A C 1
ATOM 785 O O . THR A 1 98 ? -6.034 -6.836 19.080 1.00 87.56 98 THR A O 1
ATOM 788 N N . PRO A 1 99 ? -4.586 -8.565 19.340 1.00 94.19 99 PRO A N 1
ATOM 789 C CA . PRO A 1 99 ? -4.367 -8.763 17.919 1.00 94.19 99 PRO A CA 1
ATOM 790 C C . PRO A 1 99 ? -5.675 -8.990 17.156 1.00 94.19 99 PRO A C 1
ATOM 792 O O . PRO A 1 99 ? -6.439 -9.904 17.476 1.00 94.19 99 PRO A O 1
ATOM 795 N N . LEU A 1 100 ? -5.914 -8.173 16.135 1.00 95.00 100 LEU A N 1
ATOM 796 C CA . LEU A 1 100 ? -7.061 -8.264 15.240 1.00 95.00 100 LEU A CA 1
ATOM 797 C C . LEU A 1 100 ? -6.601 -8.009 13.807 1.00 95.00 100 LEU A C 1
ATOM 799 O O . LEU A 1 100 ? -5.937 -7.013 13.535 1.00 95.00 100 LEU A O 1
ATOM 803 N N . ARG A 1 101 ? -7.004 -8.890 12.891 1.00 96.62 101 ARG A N 1
ATOM 804 C CA . ARG A 1 101 ? -6.795 -8.727 11.452 1.00 96.62 101 ARG A CA 1
ATOM 805 C C . ARG A 1 101 ? -8.141 -8.567 10.766 1.00 96.62 101 ARG A C 1
ATOM 807 O O . ARG A 1 101 ? -9.020 -9.415 10.923 1.00 96.62 101 ARG A O 1
ATOM 814 N N . LEU A 1 102 ? -8.293 -7.481 10.024 1.00 97.00 102 LEU A N 1
ATOM 815 C CA . LEU A 1 102 ? -9.460 -7.190 9.197 1.00 97.00 102 LEU A CA 1
ATOM 816 C C . LEU A 1 102 ? -9.051 -7.277 7.736 1.00 97.00 102 LEU A C 1
ATOM 818 O O . LEU A 1 102 ? -7.931 -6.904 7.409 1.00 97.00 102 LEU A O 1
ATOM 822 N N . ALA A 1 103 ? -9.950 -7.739 6.878 1.00 98.00 103 ALA A N 1
ATOM 823 C CA . ALA A 1 103 ? -9.716 -7.846 5.446 1.00 98.00 103 ALA A CA 1
ATOM 824 C C . ALA A 1 103 ? -10.794 -7.076 4.687 1.00 98.00 103 ALA A C 1
ATOM 826 O O . ALA A 1 103 ? -11.956 -7.065 5.112 1.00 98.00 103 ALA A O 1
ATOM 827 N N . THR A 1 104 ? -10.430 -6.474 3.557 1.00 97.88 104 THR A N 1
ATOM 828 C CA . THR A 1 104 ? -11.419 -6.056 2.558 1.00 97.88 104 THR A CA 1
ATOM 829 C C . THR A 1 104 ? -12.120 -7.280 1.967 1.00 97.88 104 THR A C 1
ATOM 831 O O . THR A 1 104 ? -11.774 -8.426 2.255 1.00 97.88 104 THR A O 1
ATOM 834 N N . LEU A 1 105 ? -13.134 -7.055 1.129 1.00 95.69 105 LEU A N 1
ATOM 835 C CA . LEU A 1 105 ? -13.582 -8.112 0.226 1.00 95.69 105 LEU A CA 1
ATOM 836 C C . LEU A 1 105 ? -12.482 -8.402 -0.804 1.00 95.69 105 LEU A C 1
ATOM 838 O O . LEU A 1 105 ? -11.635 -7.546 -1.059 1.00 95.69 105 LEU A O 1
ATOM 842 N N . ALA A 1 106 ? -12.523 -9.597 -1.392 1.00 94.62 106 ALA A N 1
ATOM 843 C CA . ALA A 1 106 ? -11.687 -9.927 -2.538 1.00 94.62 106 ALA A CA 1
ATOM 844 C C . ALA A 1 106 ? -12.047 -9.009 -3.711 1.00 94.62 106 ALA A C 1
ATOM 846 O O . ALA A 1 106 ? -13.216 -8.942 -4.108 1.00 94.62 106 ALA A O 1
ATOM 847 N N . GLU A 1 107 ? -11.049 -8.346 -4.282 1.00 94.62 107 GLU A N 1
ATOM 848 C CA . GLU A 1 107 ? -11.206 -7.505 -5.468 1.00 94.62 107 GLU A CA 1
ATOM 849 C C . GLU A 1 107 ? -10.366 -8.040 -6.619 1.00 94.62 107 GLU A C 1
ATOM 851 O O . GLU A 1 107 ? -9.313 -8.629 -6.401 1.00 94.62 107 GLU A O 1
ATOM 856 N N . ALA A 1 108 ? -10.846 -7.876 -7.850 1.00 93.31 108 ALA A N 1
ATOM 857 C CA . ALA A 1 108 ? -10.091 -8.277 -9.031 1.00 93.31 108 ALA A CA 1
ATOM 858 C C . ALA A 1 108 ? -8.801 -7.450 -9.139 1.00 93.31 108 ALA A C 1
ATOM 860 O O . ALA A 1 108 ? -8.829 -6.246 -8.891 1.00 93.31 108 ALA A O 1
ATOM 861 N N . MET A 1 109 ? -7.685 -8.087 -9.512 1.00 92.12 109 MET A N 1
ATOM 862 C CA . MET A 1 109 ? -6.371 -7.427 -9.595 1.00 92.12 109 MET A CA 1
ATOM 863 C C . MET A 1 109 ? -6.370 -6.181 -10.483 1.00 92.12 109 MET A C 1
ATOM 865 O O . MET A 1 109 ? -5.654 -5.235 -10.183 1.00 92.12 109 MET A O 1
ATOM 869 N N . ASP A 1 110 ? -7.203 -6.132 -11.523 1.00 92.00 110 ASP A N 1
ATOM 870 C CA . ASP A 1 110 ? -7.334 -4.970 -12.411 1.00 92.00 110 ASP A CA 1
ATOM 871 C C . ASP A 1 110 ? -7.811 -3.686 -11.705 1.00 92.00 110 ASP A C 1
ATOM 873 O O . ASP A 1 110 ? -7.622 -2.594 -12.241 1.00 92.00 110 ASP A O 1
ATOM 877 N N . ARG A 1 111 ? -8.365 -3.802 -10.491 1.00 94.06 111 ARG A N 1
ATOM 878 C CA . ARG A 1 111 ? -8.762 -2.680 -9.626 1.00 94.06 111 ARG A CA 1
ATOM 879 C C . ARG A 1 111 ? -7.673 -2.180 -8.683 1.00 94.06 111 ARG A C 1
ATOM 881 O O . ARG A 1 111 ? -7.925 -1.232 -7.954 1.00 94.06 111 ARG A O 1
ATOM 888 N N . LEU A 1 112 ? -6.511 -2.827 -8.637 1.00 94.94 112 LEU A N 1
ATOM 889 C CA . LEU A 1 112 ? -5.428 -2.449 -7.732 1.00 94.94 112 LEU A CA 1
ATOM 890 C C . LEU A 1 112 ? -4.728 -1.178 -8.227 1.00 94.94 112 LEU A C 1
ATOM 892 O O . LEU A 1 112 ? -3.927 -1.251 -9.151 1.00 94.94 112 LEU A O 1
ATOM 896 N N . GLY A 1 113 ? -4.957 -0.020 -7.623 1.00 93.44 113 GLY A N 1
ATOM 897 C CA . GLY A 1 113 ? -4.463 1.269 -8.108 1.00 93.44 113 GLY A CA 1
ATOM 898 C C . GLY A 1 113 ? -5.075 1.640 -9.465 1.00 93.44 113 GLY A C 1
ATOM 899 O O . GLY A 1 113 ? -6.185 1.233 -9.797 1.00 93.44 113 GLY A O 1
ATOM 900 N N . ASP A 1 114 ? -4.335 2.378 -10.296 1.00 92.50 114 ASP A N 1
ATOM 901 C CA . ASP A 1 114 ? -4.804 2.804 -11.621 1.00 92.50 114 ASP A CA 1
ATOM 902 C C . ASP A 1 114 ? -4.240 1.910 -12.739 1.00 92.50 114 ASP A C 1
ATOM 904 O O . ASP A 1 114 ? -3.030 1.878 -12.977 1.00 92.50 114 ASP A O 1
ATOM 908 N N . SER A 1 115 ? -5.129 1.184 -13.438 1.00 86.88 115 SER A N 1
ATOM 909 C CA . SER A 1 115 ? -4.795 0.230 -14.512 1.00 86.88 115 SER A CA 1
ATOM 910 C C . SER A 1 115 ? -4.022 0.819 -15.678 1.00 86.88 115 SER A C 1
ATOM 912 O O . SER A 1 115 ? -3.359 0.064 -16.384 1.00 86.88 115 SER A O 1
ATOM 914 N N . GLU A 1 116 ? -4.100 2.130 -15.874 1.00 90.62 116 GLU A N 1
ATOM 915 C CA . GLU A 1 116 ? -3.496 2.817 -17.013 1.00 90.62 116 GLU A CA 1
ATOM 916 C C . GLU A 1 116 ? -2.127 3.437 -16.684 1.00 90.62 116 GLU A C 1
ATOM 918 O O . GLU A 1 116 ? -1.507 4.053 -17.552 1.00 90.62 116 GLU A O 1
ATOM 923 N N . THR A 1 117 ? -1.643 3.262 -15.450 1.00 94.62 117 THR A N 1
ATOM 924 C CA . THR A 1 117 ? -0.389 3.848 -14.955 1.00 94.62 117 THR A CA 1
ATOM 925 C C . THR A 1 117 ? 0.731 2.818 -14.813 1.00 94.62 117 THR A C 1
ATOM 927 O O . THR A 1 117 ? 0.480 1.618 -14.680 1.00 94.62 117 THR A O 1
ATOM 930 N N . TYR A 1 118 ? 1.973 3.312 -14.823 1.00 96.44 118 TYR A N 1
ATOM 931 C CA . TYR A 1 118 ? 3.210 2.527 -14.743 1.00 96.44 118 TYR A CA 1
ATOM 932 C C . TYR A 1 118 ? 4.206 3.192 -13.783 1.00 96.44 118 TYR A C 1
ATOM 934 O O . TYR A 1 118 ? 4.046 4.368 -13.434 1.00 96.44 118 TYR A O 1
ATOM 942 N N . GLY A 1 119 ? 5.217 2.441 -13.346 1.00 96.25 119 GLY A N 1
ATOM 943 C CA . GLY A 1 119 ? 6.338 2.946 -12.556 1.00 96.25 119 GLY A CA 1
ATOM 944 C C . GLY A 1 119 ? 5.897 3.709 -11.304 1.00 96.25 119 GLY A C 1
ATOM 945 O O . GLY A 1 119 ? 5.092 3.225 -10.504 1.00 96.25 119 GLY A O 1
ATOM 946 N N . VAL A 1 120 ? 6.411 4.932 -11.145 1.00 97.56 120 VAL A N 1
ATOM 947 C CA . VAL A 1 120 ? 6.117 5.806 -9.994 1.00 97.56 120 VAL A CA 1
ATOM 948 C C . VAL A 1 120 ? 4.622 6.105 -9.858 1.00 97.56 120 VAL A C 1
ATOM 950 O O . VAL A 1 120 ? 4.100 6.080 -8.742 1.00 97.56 120 VAL A O 1
ATOM 953 N N . ASP A 1 121 ? 3.917 6.352 -10.963 1.00 97.69 121 ASP A N 1
ATOM 954 C CA . ASP A 1 121 ? 2.490 6.688 -10.922 1.00 97.69 121 ASP A CA 1
ATOM 955 C C . ASP A 1 121 ? 1.651 5.484 -10.479 1.00 97.69 121 ASP A C 1
ATOM 957 O O . ASP A 1 121 ? 0.775 5.622 -9.619 1.00 97.69 121 ASP A O 1
ATOM 961 N N . ALA A 1 122 ? 1.979 4.289 -10.985 1.00 97.44 122 ALA A N 1
ATOM 962 C CA . ALA A 1 122 ? 1.364 3.041 -10.535 1.00 97.44 122 ALA A CA 1
ATOM 963 C C . ALA A 1 122 ? 1.624 2.790 -9.049 1.00 97.44 122 ALA A C 1
ATOM 965 O O . ALA A 1 122 ? 0.706 2.440 -8.303 1.00 97.44 122 ALA A O 1
ATOM 966 N N . ALA A 1 123 ? 2.859 3.010 -8.596 1.00 98.19 123 ALA A N 1
ATOM 967 C CA . ALA A 1 123 ? 3.230 2.817 -7.202 1.00 98.19 123 ALA A CA 1
ATOM 968 C C . ALA A 1 123 ? 2.479 3.793 -6.290 1.00 98.19 123 ALA A C 1
ATOM 970 O O . ALA A 1 123 ? 1.913 3.389 -5.274 1.00 98.19 123 ALA A O 1
ATOM 971 N N . MET A 1 124 ? 2.387 5.064 -6.684 1.00 98.50 124 MET A N 1
ATOM 972 C CA . MET A 1 124 ? 1.608 6.065 -5.962 1.00 98.50 124 MET A CA 1
ATOM 973 C C . MET A 1 124 ? 0.123 5.687 -5.891 1.00 98.50 124 MET A C 1
ATOM 975 O O . MET A 1 124 ? -0.490 5.816 -4.830 1.00 98.50 124 MET A O 1
ATOM 979 N N . ALA A 1 125 ? -0.462 5.194 -6.987 1.00 98.25 125 ALA A N 1
ATOM 980 C CA . ALA A 1 125 ? -1.850 4.737 -7.003 1.00 98.25 125 ALA A CA 1
ATOM 981 C C . ALA A 1 125 ? -2.080 3.571 -6.024 1.00 98.25 125 ALA A C 1
ATOM 983 O O . ALA A 1 125 ? -3.016 3.615 -5.230 1.00 98.25 125 ALA A O 1
ATOM 984 N N . VAL A 1 126 ? -1.175 2.588 -5.987 1.00 98.44 126 VAL A N 1
ATOM 985 C CA . VAL A 1 126 ? -1.222 1.477 -5.019 1.00 98.44 126 VAL A CA 1
ATOM 986 C C . VAL A 1 126 ? -1.135 1.972 -3.568 1.00 98.44 126 VAL A C 1
ATOM 988 O O . VAL A 1 126 ? -1.859 1.481 -2.701 1.00 98.44 126 VAL A O 1
ATOM 991 N N . LEU A 1 127 ? -0.278 2.958 -3.276 1.00 98.62 127 LEU A N 1
ATOM 992 C CA . LEU A 1 127 ? -0.173 3.528 -1.926 1.00 98.62 127 LEU A CA 1
ATOM 993 C C . LEU A 1 127 ? -1.452 4.266 -1.501 1.00 98.62 127 LEU A C 1
ATOM 995 O O . LEU A 1 127 ? -1.834 4.197 -0.329 1.00 98.62 127 LEU A O 1
ATOM 999 N N . ARG A 1 128 ? -2.119 4.960 -2.432 1.00 98.50 128 ARG A N 1
ATOM 1000 C CA . ARG A 1 128 ? -3.414 5.613 -2.177 1.00 98.50 128 ARG A CA 1
ATOM 1001 C C . ARG A 1 128 ? -4.485 4.581 -1.837 1.00 98.50 128 ARG A C 1
ATOM 1003 O O . ARG A 1 128 ? -5.129 4.719 -0.797 1.00 98.50 128 ARG A O 1
ATOM 1010 N N . ASP A 1 129 ? -4.591 3.523 -2.637 1.00 98.12 129 ASP A N 1
ATOM 1011 C CA . ASP A 1 129 ? -5.519 2.414 -2.403 1.00 98.12 129 ASP A CA 1
ATOM 1012 C C . ASP A 1 129 ? -5.303 1.759 -1.038 1.00 98.12 129 ASP A C 1
ATOM 1014 O O . ASP A 1 129 ? -6.256 1.541 -0.289 1.00 98.12 129 ASP A O 1
ATOM 1018 N N . ALA A 1 130 ? -4.045 1.504 -0.665 1.00 98.38 130 ALA A N 1
ATOM 1019 C CA . ALA A 1 130 ? -3.708 0.938 0.637 1.00 98.38 130 ALA A CA 1
ATOM 1020 C C . ALA A 1 130 ? -4.220 1.822 1.790 1.00 98.38 130 ALA A C 1
ATOM 1022 O O . ALA A 1 130 ? -4.823 1.330 2.749 1.00 98.38 130 ALA A O 1
ATOM 1023 N N . VAL A 1 131 ? -4.010 3.141 1.706 1.00 98.38 131 VAL A N 1
ATOM 1024 C CA . VAL A 1 131 ? -4.466 4.098 2.728 1.00 98.38 131 VAL A CA 1
ATOM 1025 C C . VAL A 1 131 ? -5.989 4.222 2.755 1.00 98.38 131 VAL A C 1
ATOM 1027 O O . VAL A 1 131 ? -6.574 4.335 3.840 1.00 98.38 131 VAL A O 1
ATOM 1030 N N . GLU A 1 132 ? -6.650 4.185 1.600 1.00 97.88 132 GLU A N 1
ATOM 1031 C CA . GLU A 1 132 ? -8.110 4.180 1.518 1.00 97.88 132 GLU A CA 1
ATOM 1032 C C . GLU A 1 132 ? -8.692 2.922 2.172 1.00 97.88 132 GLU A C 1
ATOM 1034 O O . GLU A 1 132 ? -9.530 3.028 3.075 1.00 97.88 132 GLU A O 1
ATOM 1039 N N . ALA A 1 133 ? -8.180 1.745 1.812 1.00 98.12 133 ALA A N 1
ATOM 1040 C CA . ALA A 1 133 ? -8.609 0.470 2.370 1.00 98.12 133 ALA A CA 1
ATOM 1041 C C . ALA A 1 133 ? -8.378 0.393 3.887 1.00 98.12 133 ALA A C 1
ATOM 1043 O O . ALA A 1 133 ? -9.275 -0.004 4.635 1.00 98.12 133 ALA A O 1
ATOM 1044 N N . ALA A 1 134 ? -7.216 0.837 4.374 1.00 97.81 134 ALA A N 1
ATOM 1045 C CA . ALA A 1 134 ? -6.918 0.867 5.804 1.00 97.81 134 ALA A CA 1
ATOM 1046 C C . ALA A 1 134 ? -7.912 1.750 6.578 1.00 97.81 134 ALA A C 1
ATOM 1048 O O . ALA A 1 134 ? -8.426 1.359 7.632 1.00 97.81 134 ALA A O 1
ATOM 1049 N N . ASN A 1 135 ? -8.231 2.930 6.040 1.00 97.62 135 ASN A N 1
ATOM 1050 C CA . ASN A 1 135 ? -9.206 3.835 6.642 1.00 97.62 135 ASN A CA 1
ATOM 1051 C C . ASN A 1 135 ? -10.636 3.276 6.588 1.00 97.62 135 ASN A C 1
ATOM 1053 O O . ASN A 1 135 ? -11.377 3.423 7.564 1.00 97.62 135 ASN A O 1
ATOM 1057 N N . LEU A 1 136 ? -11.015 2.607 5.496 1.00 96.94 136 LEU A N 1
ATOM 1058 C CA . LEU A 1 136 ? -12.306 1.933 5.366 1.00 96.94 136 LEU A CA 1
ATOM 1059 C C . LEU A 1 136 ? -12.468 0.841 6.430 1.00 96.94 136 LEU A C 1
ATOM 1061 O O . LEU A 1 136 ? -13.460 0.841 7.161 1.00 96.94 136 LEU A O 1
ATOM 1065 N N . LEU A 1 137 ? -11.485 -0.052 6.559 1.00 97.38 137 LEU A N 1
ATOM 1066 C CA . LEU A 1 137 ? -11.514 -1.144 7.535 1.00 97.38 137 LEU A CA 1
ATOM 1067 C C . LEU A 1 137 ? -11.577 -0.620 8.972 1.00 97.38 137 LEU A C 1
ATOM 1069 O O . LEU A 1 137 ? -12.361 -1.112 9.787 1.00 97.38 137 LEU A O 1
ATOM 1073 N N . ALA A 1 138 ? -10.801 0.418 9.284 1.00 95.31 138 ALA A N 1
ATOM 1074 C CA . ALA A 1 138 ? -10.823 1.019 10.610 1.00 95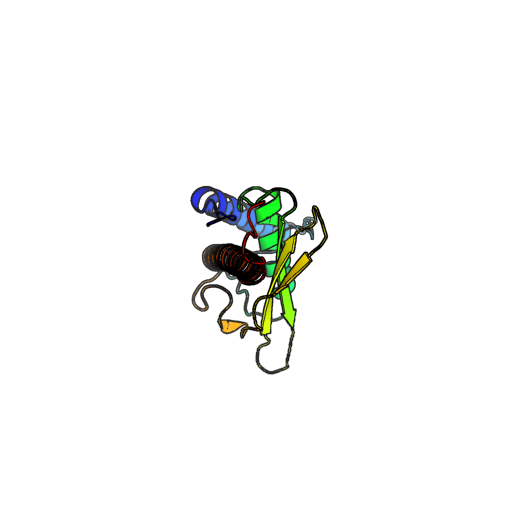.31 138 ALA A CA 1
ATOM 1075 C C . ALA A 1 138 ? -12.173 1.688 10.927 1.00 95.31 138 ALA A C 1
ATOM 1077 O O . ALA A 1 138 ? -12.669 1.587 12.054 1.00 95.31 138 ALA A O 1
ATOM 1078 N N . GLN A 1 139 ? -12.800 2.334 9.938 1.00 95.25 139 GLN A N 1
ATOM 1079 C CA . GLN A 1 139 ? -14.135 2.908 10.094 1.00 95.25 139 GLN A CA 1
ATOM 1080 C C . GLN A 1 139 ? -15.190 1.814 10.306 1.00 95.25 139 GLN A C 1
ATOM 1082 O O . GLN A 1 139 ? -15.981 1.916 11.241 1.00 95.25 139 GLN A O 1
ATOM 1087 N N . GLN A 1 140 ? -15.155 0.736 9.520 1.00 95.25 140 GLN A N 1
ATOM 1088 C CA . GLN A 1 140 ? -16.063 -0.404 9.681 1.00 95.25 140 GLN A CA 1
ATOM 1089 C C . GLN A 1 140 ? -15.944 -1.049 11.068 1.00 95.25 140 GLN A C 1
ATOM 1091 O O . GLN A 1 140 ? -16.960 -1.364 11.692 1.00 95.25 140 GLN A O 1
ATOM 1096 N N . LEU A 1 141 ? -14.722 -1.195 11.590 1.00 93.81 141 LEU A N 1
ATOM 1097 C CA . LEU A 1 141 ? -14.499 -1.674 12.955 1.00 93.81 141 LEU A CA 1
ATOM 1098 C C . LEU A 1 141 ? -15.110 -0.726 13.994 1.00 93.81 141 LEU A C 1
ATOM 1100 O O . LEU A 1 141 ? -15.806 -1.173 14.906 1.00 93.81 141 LEU A O 1
ATOM 1104 N N . SER A 1 142 ? -14.869 0.579 13.853 1.00 92.44 142 SER A N 1
ATOM 1105 C CA . SER A 1 142 ? -15.425 1.601 14.745 1.00 92.44 142 SER A CA 1
ATOM 1106 C C . SER A 1 142 ? -16.958 1.567 14.764 1.00 92.44 142 SER A C 1
ATOM 1108 O O . SER A 1 142 ? -17.576 1.636 15.833 1.00 92.44 142 SER A O 1
ATOM 1110 N N . ASP A 1 143 ? -17.578 1.426 13.594 1.00 93.75 143 ASP A N 1
ATOM 1111 C CA . ASP A 1 143 ? -19.031 1.360 13.448 1.00 93.75 143 ASP A CA 1
ATOM 1112 C C . ASP A 1 143 ? -19.587 0.073 14.070 1.00 93.75 143 ASP A C 1
ATOM 1114 O O . ASP A 1 143 ? -20.571 0.118 14.811 1.00 93.75 143 ASP A O 1
ATOM 1118 N N . HIS A 1 144 ? -18.914 -1.063 13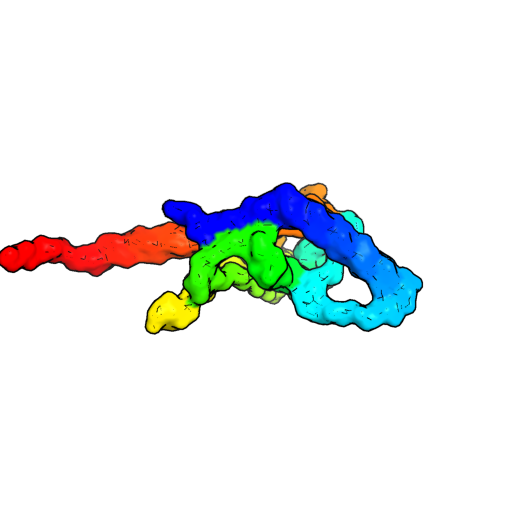.862 1.00 92.81 144 HIS A N 1
ATOM 1119 C CA . HIS A 1 144 ? -19.290 -2.339 14.470 1.00 92.81 144 HIS A CA 1
ATOM 1120 C C . HIS A 1 144 ? -19.211 -2.300 16.003 1.00 92.81 144 HIS A C 1
ATOM 1122 O O . HIS A 1 144 ? -20.145 -2.725 16.686 1.00 92.81 144 HIS A O 1
ATOM 1128 N N . ILE A 1 145 ? -18.132 -1.745 16.566 1.00 91.44 145 ILE A N 1
ATOM 1129 C CA . ILE A 1 145 ? -17.988 -1.550 18.017 1.00 91.44 145 ILE A CA 1
ATOM 1130 C C . ILE A 1 145 ? -19.107 -0.646 18.545 1.00 91.44 145 ILE A C 1
ATOM 1132 O O . ILE A 1 145 ? -19.681 -0.913 19.597 1.00 91.44 145 ILE A O 1
ATOM 1136 N N . THR A 1 146 ? -19.442 0.424 17.825 1.00 92.50 146 THR A N 1
ATOM 1137 C CA . THR A 1 146 ? -20.496 1.358 18.241 1.00 92.50 146 THR A CA 1
ATOM 1138 C C . THR A 1 146 ? -21.875 0.700 18.221 1.00 92.50 146 THR A C 1
ATOM 1140 O O . THR A 1 14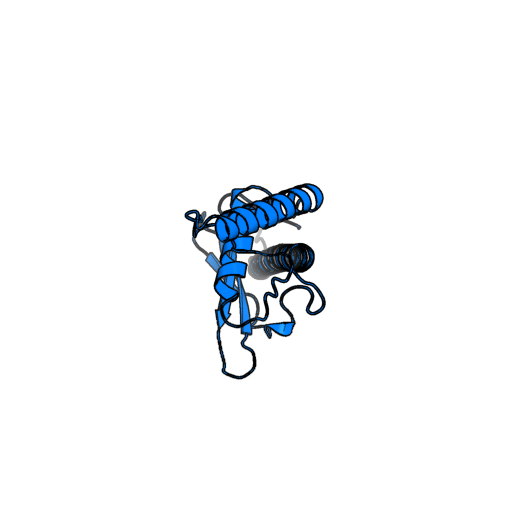6 ? -22.639 0.869 19.167 1.00 92.50 146 THR A O 1
ATOM 1143 N N . ALA A 1 147 ? -22.178 -0.095 17.192 1.00 91.31 147 ALA A N 1
ATOM 1144 C CA . ALA A 1 147 ? -23.454 -0.795 17.055 1.00 91.31 147 ALA A CA 1
ATOM 1145 C C . ALA A 1 147 ? -23.650 -1.925 18.082 1.00 91.31 147 ALA A C 1
ATOM 1147 O O . ALA A 1 147 ? -24.784 -2.275 18.403 1.00 91.31 147 ALA A O 1
ATOM 1148 N N . THR A 1 148 ? -22.559 -2.506 18.588 1.00 91.62 148 THR A N 1
ATOM 1149 C CA . THR A 1 148 ? -22.590 -3.639 19.529 1.00 91.62 148 THR A CA 1
ATOM 1150 C C . THR A 1 148 ? -22.489 -3.223 20.999 1.00 91.62 148 THR A C 1
ATOM 1152 O O . THR A 1 148 ? -22.683 -4.064 21.880 1.00 91.62 148 THR A O 1
ATOM 1155 N N . LYS A 1 149 ? -22.236 -1.939 21.298 1.00 86.06 149 LYS A N 1
ATOM 1156 C CA . LYS A 1 149 ? -22.269 -1.425 22.674 1.00 86.06 149 LYS A CA 1
ATOM 1157 C C . LYS A 1 149 ? -23.700 -1.495 23.230 1.00 86.06 149 LYS A C 1
ATOM 1159 O O . LYS A 1 149 ? -24.610 -0.934 22.618 1.00 86.06 149 LYS A O 1
ATOM 1164 N N . PRO A 1 150 ? -23.928 -2.150 24.385 1.00 74.31 150 PRO A N 1
ATOM 1165 C CA . PRO A 1 150 ? -25.2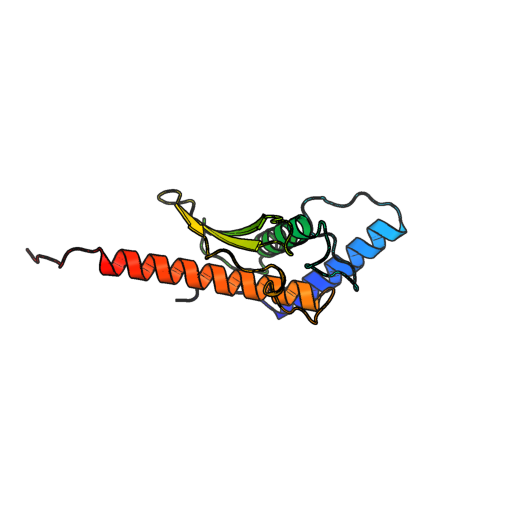33 -2.121 25.033 1.00 74.31 150 PRO A CA 1
ATOM 1166 C C . PRO A 1 150 ? -25.601 -0.678 25.425 1.00 74.31 150 PRO A C 1
ATOM 1168 O O . PRO A 1 150 ? -24.703 0.128 25.682 1.00 74.31 150 PRO A O 1
ATOM 1171 N N . PRO A 1 151 ? -26.902 -0.333 25.472 1.00 72.06 151 PRO A N 1
ATOM 1172 C CA . PRO A 1 151 ? -27.332 0.979 25.932 1.00 72.06 151 PRO A CA 1
ATOM 1173 C C . PRO A 1 151 ? -26.817 1.214 27.352 1.00 72.06 151 PRO A C 1
ATOM 1175 O O . PRO A 1 151 ? -26.909 0.332 28.205 1.00 72.06 151 PRO A O 1
ATOM 1178 N N . ASP A 1 152 ? -26.269 2.404 27.581 1.00 69.12 152 ASP A N 1
ATOM 1179 C CA . ASP A 1 152 ? -25.713 2.806 28.868 1.00 69.12 152 ASP A CA 1
ATOM 1180 C C . ASP A 1 152 ? -26.846 2.799 29.909 1.00 69.12 152 ASP A C 1
ATOM 1182 O O . ASP A 1 152 ? -27.695 3.694 29.956 1.00 69.12 152 ASP A O 1
ATOM 1186 N N . HIS A 1 153 ? -26.934 1.733 30.706 1.00 56.66 153 HIS A N 1
ATOM 1187 C CA . HIS A 1 153 ? -27.845 1.672 31.841 1.00 56.66 153 HIS A CA 1
ATOM 1188 C C . HIS A 1 153 ? -27.222 2.500 32.964 1.00 56.66 153 HIS A C 1
ATOM 1190 O O . HIS A 1 153 ? -26.548 1.967 33.844 1.00 56.66 153 HIS A O 1
ATOM 1196 N N . GLY A 1 154 ? -27.411 3.821 32.873 1.00 59.97 154 GLY A N 1
ATOM 1197 C CA . GLY A 1 154 ? -26.986 4.777 33.889 1.00 59.97 154 GLY A CA 1
ATOM 1198 C C . GLY A 1 154 ? -27.381 4.290 35.284 1.00 59.97 154 GLY A C 1
ATOM 1199 O O . GLY A 1 154 ? -28.549 3.974 35.525 1.00 59.97 154 GLY A O 1
ATOM 1200 N N . SER A 1 155 ? -26.379 4.172 36.156 1.00 49.00 155 SER A N 1
ATOM 1201 C CA . SER A 1 155 ? -26.554 3.926 37.592 1.00 49.00 155 SER A CA 1
ATOM 1202 C C . SER A 1 155 ? -26.865 5.219 38.331 1.00 49.00 155 SER A C 1
ATOM 1204 O O . SER A 1 155 ? -26.301 6.264 37.935 1.00 49.00 155 SER A O 1
#

Sequence (155 aa):
MHLFTLNEEKASDWLTDLVVSWEIALAFDEDWDETLPAIDPDWNRLEPGEADTVYHLVRAAQQSGMITSPQDALITFEAIGDGHGGVFHWFLDLREPTPLRLATLAEAMDRLGDSETYGVDAAMAVLRDAVEAANLLAQQLSDHITATKPPDHGS

pLDDT: mean 92.4, std 8.39, range [49.0, 98.62]

Foldseek 3Di:
DQQKDAPLVVLLVVLVVLQVVLVVCVVPVHDDDLLAANFHQFAACLDPPNQSSLQSLQVVCVVVVRMDHPPQWGWGKDWDDPVPSTWIWIWIFRVPPHTDIDIDPTGHSCPQFDVVDGRSNSSSRNNVVSSVRNRVRVVVVVVVVVVPDDPPPDD

Radius of gyration: 17.57 Å; chains: 1; bounding box: 54×33×55 Å

Secondary structure (DSSP, 8-state):
----EE-HHHHHHHHHHHHHHHHHHHHHTPPP-TTS----TT--TTSTTHHHHHHHHHHHHHHTTSEE--TTEEEEEEEE--SSS-EEEEEEEE-SSS-EEEE---EEGGGSS-TT--HHHHHHHHHHHHHHHHHHHHHHHHHHHHHHSPP----